Protein AF-A0A536H364-F1 (afdb_monomer_lite)

Foldseek 3Di:
DDDPDDPPCPVVLVVLLVCLVCVLVVHHDDDDDDDDPPSCPVVSVVVSVVSNVVVDDFFFFDDDPVCPVPPCNSVVRRCVSVVDDDPPPPDPDDDDPVVVVVCVVPVD

Sequence (108 aa):
MPQSQIWEREGALQAIDGLVSEALSGRGRSLFIVGEAGLGKTTMVERARAGSGGRFKVSIGRGDAAESSLPFGIIDQALRGLGFRSPGQTRAGRRPAMQARAARLYAA

Secondary structure (DSSP, 8-state):
------TT-HHHHHHHHHHHHHHHTT----------TTS-HHHHHHHHHHHTTTSS--------GGGTTSTTHHHHHHHHHTTPPPTTTTS-----HHHHHHHHHS--

Radius of gyration: 17.06 Å; chains: 1; bounding box: 40×48×30 Å

Structure (mmCIF, N/CA/C/O backbone):
data_AF-A0A536H364-F1
#
_entry.id   AF-A0A536H364-F1
#
loop_
_atom_site.group_PDB
_atom_site.id
_atom_site.type_symbol
_atom_site.label_atom_id
_atom_site.label_alt_id
_atom_site.label_comp_id
_atom_site.label_asym_id
_atom_site.label_entity_id
_atom_site.label_seq_id
_atom_site.pdbx_PDB_ins_code
_atom_site.Cartn_x
_atom_site.Cartn_y
_atom_site.Cartn_z
_atom_site.occupancy
_atom_site.B_iso_or_equiv
_atom_site.auth_seq_id
_atom_site.auth_comp_id
_atom_site.auth_asym_id
_atom_site.auth_atom_id
_atom_site.pdbx_PDB_model_num
ATOM 1 N N . MET A 1 1 ? 2.759 24.806 1.889 1.00 38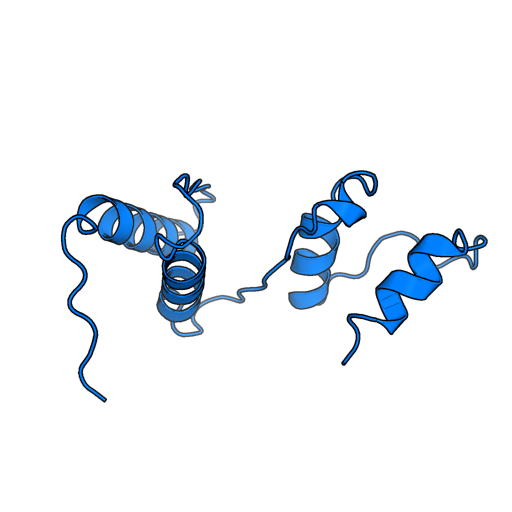.25 1 MET A N 1
ATOM 2 C CA . MET A 1 1 ? 2.870 24.130 0.578 1.00 38.25 1 MET A CA 1
ATOM 3 C C . MET A 1 1 ? 1.455 23.948 0.055 1.00 38.25 1 MET A C 1
ATOM 5 O O . MET A 1 1 ? 0.688 23.298 0.759 1.00 38.25 1 MET A O 1
ATOM 9 N N . PRO A 1 2 ? 1.055 24.590 -1.057 1.00 42.91 2 PRO A N 1
ATOM 10 C CA . PRO A 1 2 ? -0.314 24.473 -1.544 1.00 42.91 2 PRO A CA 1
ATOM 11 C C . PRO A 1 2 ? -0.559 23.022 -1.972 1.00 42.91 2 PRO A C 1
ATOM 13 O O . PRO A 1 2 ? 0.257 22.427 -2.675 1.00 42.91 2 PRO A O 1
ATOM 16 N N . GLN A 1 3 ? -1.642 22.438 -1.467 1.00 48.09 3 GLN A N 1
ATOM 17 C CA . GLN A 1 3 ? -2.073 21.087 -1.805 1.00 48.09 3 GLN A CA 1
ATOM 18 C C . GLN A 1 3 ? -2.479 21.100 -3.279 1.00 48.09 3 GLN A C 1
ATOM 20 O O . GLN A 1 3 ? -3.384 21.838 -3.663 1.00 48.09 3 GLN A O 1
ATOM 25 N N . SER A 1 4 ? -1.766 20.348 -4.115 1.00 55.41 4 SER A N 1
ATOM 26 C CA . SER A 1 4 ? -2.091 20.209 -5.530 1.00 55.41 4 SER A CA 1
ATOM 27 C C . SER A 1 4 ? -3.506 19.652 -5.653 1.00 55.41 4 SER A C 1
ATOM 29 O O . SER A 1 4 ? -3.779 18.521 -5.258 1.00 55.41 4 SER A O 1
ATOM 31 N N . GLN A 1 5 ? -4.419 20.482 -6.150 1.00 48.88 5 GLN A N 1
ATOM 32 C CA . GLN A 1 5 ? -5.814 20.124 -6.356 1.00 48.88 5 GLN A CA 1
ATOM 33 C C . GLN A 1 5 ? -5.894 19.155 -7.536 1.00 48.88 5 GLN A C 1
ATOM 35 O O . GLN A 1 5 ? -5.553 19.493 -8.669 1.00 48.88 5 GLN A O 1
ATOM 40 N N . ILE A 1 6 ? -6.264 17.914 -7.236 1.00 56.44 6 ILE A N 1
ATOM 41 C CA . ILE A 1 6 ? -6.271 16.805 -8.181 1.00 56.44 6 ILE A CA 1
ATOM 42 C C . ILE A 1 6 ? -7.664 16.719 -8.808 1.00 56.44 6 ILE A C 1
ATOM 44 O O . ILE A 1 6 ? -8.601 16.280 -8.151 1.00 56.44 6 ILE A O 1
ATOM 48 N N . TRP A 1 7 ? -7.795 17.112 -10.071 1.00 47.19 7 TRP A N 1
ATOM 49 C CA . TRP A 1 7 ? -9.035 16.962 -10.835 1.00 47.19 7 TRP A CA 1
ATOM 50 C C . TRP A 1 7 ? -9.091 15.577 -11.512 1.00 47.19 7 TRP A C 1
ATOM 52 O O . TRP A 1 7 ? -8.048 14.996 -11.810 1.00 47.19 7 TRP A O 1
ATOM 62 N N . GLU A 1 8 ? -10.301 15.033 -11.690 1.00 53.94 8 GLU A N 1
ATOM 63 C CA . GLU A 1 8 ? -10.603 13.698 -12.261 1.00 53.94 8 GLU A CA 1
ATOM 64 C C . GLU A 1 8 ? -10.183 12.470 -11.420 1.00 53.94 8 GLU A C 1
ATOM 66 O O . GLU A 1 8 ? -10.004 11.373 -11.951 1.00 53.94 8 GLU A O 1
ATOM 71 N N . ARG A 1 9 ? -10.053 12.602 -10.089 1.00 65.00 9 ARG A N 1
ATOM 72 C CA . ARG A 1 9 ? -9.760 11.452 -9.205 1.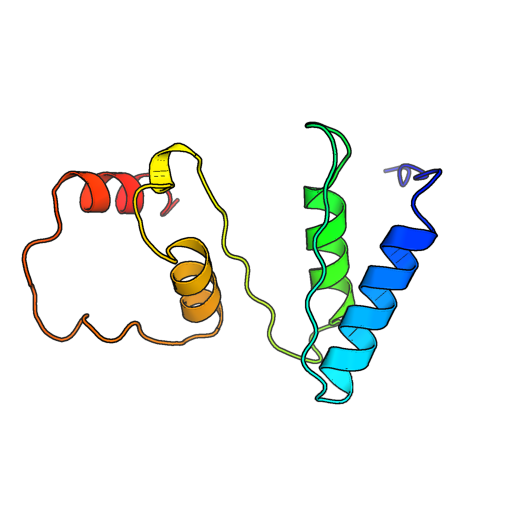00 65.00 9 ARG A CA 1
ATOM 73 C C . ARG A 1 9 ? -10.861 11.036 -8.247 1.00 65.00 9 ARG A C 1
ATOM 75 O O . ARG A 1 9 ? -10.681 9.993 -7.628 1.00 65.00 9 ARG A O 1
ATOM 82 N N . GLU A 1 10 ? -11.989 11.736 -8.157 1.00 75.25 10 GLU A N 1
ATOM 83 C CA . GLU A 1 10 ? -13.090 11.368 -7.249 1.00 75.25 10 GLU A CA 1
ATOM 84 C C . GLU A 1 10 ? -13.428 9.872 -7.273 1.00 75.25 10 GLU A C 1
ATOM 86 O O . GLU A 1 10 ? -13.493 9.255 -6.215 1.00 75.25 10 GLU A O 1
ATOM 91 N N . GLY A 1 11 ? -13.537 9.252 -8.455 1.00 82.38 11 GLY A N 1
ATOM 92 C CA . GLY A 1 11 ? -13.813 7.815 -8.563 1.00 82.38 11 GLY A CA 1
ATOM 93 C C . GLY A 1 11 ? -12.695 6.926 -8.000 1.00 82.38 11 GLY A C 1
ATOM 94 O O . GLY A 1 11 ? -12.959 5.974 -7.268 1.00 82.38 11 GLY A O 1
ATOM 95 N N . ALA A 1 12 ? -11.432 7.255 -8.282 1.00 87.00 12 ALA A N 1
ATOM 96 C CA . ALA A 1 12 ? -10.285 6.520 -7.746 1.00 87.00 12 ALA A CA 1
ATOM 97 C C . ALA A 1 12 ? -10.145 6.707 -6.226 1.00 87.00 12 ALA A C 1
ATOM 99 O O . ALA A 1 12 ? -9.831 5.758 -5.509 1.00 87.00 12 ALA A O 1
ATOM 100 N N . LEU A 1 13 ? -10.405 7.919 -5.730 1.00 88.69 13 LEU A N 1
ATOM 101 C CA . LEU A 1 13 ? -10.389 8.234 -4.305 1.00 88.69 13 LEU A CA 1
ATOM 102 C C . LEU A 1 13 ? -11.506 7.491 -3.568 1.00 88.69 13 LEU A C 1
ATOM 104 O O . LEU A 1 13 ? -11.225 6.837 -2.569 1.00 88.69 13 LEU A O 1
ATOM 108 N N . GLN A 1 14 ? -12.728 7.494 -4.105 1.00 90.69 14 GLN A N 1
ATOM 109 C CA . GLN A 1 14 ? -13.848 6.721 -3.563 1.00 90.69 14 GLN A CA 1
ATOM 110 C C . GLN A 1 14 ? -13.555 5.217 -3.558 1.00 90.69 14 GLN A C 1
ATOM 112 O O . GLN A 1 14 ? -13.856 4.542 -2.575 1.00 90.69 14 GLN A O 1
ATOM 117 N N . ALA A 1 15 ? -12.925 4.687 -4.612 1.00 92.38 15 ALA A N 1
ATOM 118 C CA . ALA A 1 15 ? -12.527 3.282 -4.659 1.00 92.38 15 ALA A CA 1
ATOM 119 C C . ALA A 1 15 ? -11.488 2.934 -3.577 1.00 92.38 15 ALA A C 1
ATOM 121 O O . ALA A 1 15 ? -11.580 1.874 -2.956 1.00 92.38 15 ALA A O 1
ATOM 122 N N . ILE A 1 16 ? -10.523 3.823 -3.316 1.00 92.81 16 ILE A N 1
ATOM 123 C CA . ILE A 1 16 ? -9.541 3.662 -2.231 1.00 92.81 16 ILE A CA 1
ATOM 124 C C . ILE A 1 16 ? -10.222 3.724 -0.864 1.00 92.81 16 ILE A C 1
ATOM 126 O O . ILE A 1 16 ? -9.975 2.866 -0.017 1.00 92.81 16 ILE A O 1
ATOM 130 N N . ASP A 1 17 ? -11.085 4.713 -0.649 1.00 92.62 17 ASP A N 1
ATOM 131 C CA . ASP A 1 17 ? -11.765 4.906 0.631 1.00 92.62 17 ASP A CA 1
ATOM 132 C C . ASP A 1 17 ? -12.698 3.712 0.927 1.00 92.62 17 ASP A C 1
ATOM 134 O O . ASP A 1 17 ? -12.707 3.181 2.042 1.00 92.62 17 ASP A O 1
ATOM 138 N N . GLY A 1 18 ? -13.386 3.196 -0.099 1.00 93.75 18 GLY A N 1
ATOM 139 C CA . GLY A 1 18 ? -14.162 1.957 -0.032 1.00 93.75 18 GLY A CA 1
ATOM 140 C C . GLY A 1 18 ? -13.303 0.727 0.274 1.00 93.75 18 GLY A C 1
ATOM 141 O O . GLY A 1 18 ? -13.652 -0.053 1.158 1.00 93.75 18 GLY A O 1
ATOM 142 N N . LEU A 1 19 ? -12.149 0.574 -0.388 1.00 94.81 19 LEU A N 1
ATOM 143 C CA . LEU A 1 19 ? -11.200 -0.516 -0.127 1.00 94.81 19 LEU A CA 1
ATOM 144 C C . LEU A 1 19 ? -10.744 -0.531 1.341 1.00 94.81 19 LEU A C 1
ATOM 146 O O . LEU A 1 19 ? -10.732 -1.586 1.976 1.00 94.81 19 LEU A O 1
ATOM 150 N N . VAL A 1 20 ? -10.376 0.634 1.883 1.00 93.19 20 VAL A N 1
ATOM 151 C CA . VAL A 1 20 ? -9.920 0.770 3.274 1.00 93.19 20 VAL A CA 1
ATOM 152 C C . VAL A 1 20 ? -11.059 0.481 4.255 1.00 93.19 20 VAL A C 1
ATOM 154 O O . VAL A 1 20 ? -10.840 -0.210 5.251 1.00 93.19 20 VAL A O 1
ATOM 157 N N . SER A 1 21 ? -12.272 0.964 3.974 1.00 94.06 21 SER A N 1
ATOM 158 C CA . SER A 1 21 ? -13.462 0.685 4.789 1.00 94.06 21 SER A CA 1
ATOM 159 C C . SER A 1 21 ? -13.788 -0.813 4.844 1.00 94.06 21 SER A C 1
ATOM 161 O O . SER A 1 21 ? -13.978 -1.379 5.922 1.00 94.06 21 SER A O 1
ATOM 163 N N . GLU A 1 22 ? -13.766 -1.494 3.695 1.00 95.00 22 GLU A N 1
ATOM 164 C CA . GLU A 1 22 ? -13.995 -2.939 3.622 1.00 95.00 22 GLU A CA 1
ATOM 165 C C . GLU A 1 22 ? -12.918 -3.717 4.391 1.00 95.00 22 GLU A C 1
ATOM 167 O O . GLU A 1 22 ? -13.253 -4.607 5.178 1.00 95.00 22 GLU A O 1
ATOM 172 N N . ALA A 1 23 ? -11.644 -3.331 4.254 1.00 93.06 23 ALA A N 1
ATOM 173 C CA . ALA A 1 23 ? -10.547 -3.946 4.999 1.00 93.06 23 ALA A CA 1
ATOM 174 C C . ALA A 1 23 ? -10.729 -3.807 6.522 1.00 93.06 23 ALA A C 1
ATOM 176 O O . ALA A 1 23 ? -10.525 -4.774 7.256 1.00 93.06 23 ALA A O 1
ATOM 177 N N . LEU A 1 24 ? -11.182 -2.641 6.998 1.00 91.75 24 LEU A N 1
ATOM 178 C CA . LEU A 1 24 ? -11.508 -2.409 8.413 1.00 91.75 24 LEU A CA 1
ATOM 179 C C . LEU A 1 24 ? -12.667 -3.274 8.907 1.00 91.75 24 LEU A C 1
ATOM 181 O O . LEU A 1 24 ? -12.676 -3.684 10.063 1.00 91.75 24 LEU A O 1
ATOM 185 N N . SER A 1 25 ? -13.625 -3.577 8.032 1.00 93.94 25 SER A N 1
ATOM 186 C CA . SER A 1 25 ? -14.732 -4.489 8.334 1.00 93.94 25 SER A CA 1
ATOM 187 C C . SER A 1 25 ? -14.348 -5.978 8.273 1.00 93.94 25 SER A C 1
ATOM 189 O O . SER A 1 25 ? -15.212 -6.840 8.430 1.00 93.94 25 SER A O 1
ATOM 191 N N . GLY A 1 26 ? -13.072 -6.296 8.020 1.00 93.31 26 GLY A N 1
ATOM 192 C CA . GLY A 1 26 ? -12.569 -7.666 7.891 1.00 93.31 26 GLY A CA 1
ATOM 193 C C . GLY A 1 26 ? -12.819 -8.308 6.523 1.00 93.31 26 GLY A C 1
ATOM 194 O O . GLY A 1 26 ? -12.588 -9.505 6.359 1.00 93.31 26 GLY A O 1
ATOM 195 N N . ARG A 1 27 ? -13.276 -7.540 5.524 1.00 93.75 27 ARG A N 1
ATOM 196 C CA . ARG A 1 27 ? -13.509 -8.028 4.159 1.00 93.75 27 ARG A CA 1
ATOM 197 C C . ARG A 1 27 ? -12.314 -7.705 3.268 1.00 93.75 27 ARG A C 1
ATOM 199 O O . ARG A 1 27 ? -12.062 -6.554 2.923 1.00 93.75 27 ARG A O 1
ATOM 206 N N . GLY A 1 28 ? -11.582 -8.746 2.876 1.00 89.62 28 GLY A N 1
ATOM 207 C CA . GLY A 1 28 ? -10.457 -8.631 1.949 1.00 89.62 28 GLY A CA 1
ATOM 208 C C . GLY A 1 28 ? -10.911 -8.204 0.552 1.00 89.62 28 GLY A C 1
ATOM 209 O O . GLY A 1 28 ? -11.857 -8.763 -0.004 1.00 89.62 28 GLY A O 1
ATOM 210 N N . ARG A 1 29 ? -10.229 -7.213 -0.023 1.00 93.00 29 ARG A N 1
ATOM 211 C CA . ARG A 1 29 ? -10.494 -6.667 -1.360 1.00 93.00 29 ARG A CA 1
ATOM 212 C C . ARG A 1 29 ? -9.178 -6.313 -2.050 1.00 93.00 29 ARG A C 1
ATOM 214 O O . ARG A 1 29 ? -8.138 -6.200 -1.403 1.00 93.00 29 ARG A O 1
ATOM 221 N N . SER A 1 30 ? -9.224 -6.121 -3.364 1.00 92.81 30 SER A N 1
ATOM 222 C CA . SER A 1 30 ? -8.067 -5.713 -4.166 1.00 92.81 30 SER A CA 1
ATOM 223 C C . SER A 1 30 ? -8.459 -4.585 -5.110 1.00 92.81 30 SER A C 1
ATOM 225 O O . SER A 1 30 ? -9.549 -4.601 -5.676 1.00 92.81 30 SER A O 1
ATOM 227 N N . LEU A 1 31 ? -7.562 -3.615 -5.277 1.00 92.31 31 LEU A N 1
ATOM 228 C CA . LEU A 1 31 ? -7.729 -2.474 -6.171 1.00 92.31 31 LEU A CA 1
ATOM 229 C C . LEU A 1 31 ? -6.481 -2.347 -7.043 1.00 92.31 31 LEU A C 1
ATOM 231 O O . LEU A 1 31 ? -5.366 -2.296 -6.524 1.00 92.31 31 LEU A O 1
ATOM 235 N N . PHE A 1 32 ? -6.677 -2.266 -8.357 1.00 91.31 32 PHE A N 1
ATOM 236 C CA . PHE A 1 32 ? -5.610 -2.027 -9.324 1.00 91.31 32 PHE A CA 1
ATOM 237 C C . PHE A 1 32 ? -5.687 -0.587 -9.824 1.00 91.31 32 PHE A C 1
ATOM 239 O O . PHE A 1 32 ? -6.729 -0.148 -10.302 1.00 91.31 32 PHE A O 1
ATOM 246 N N . ILE A 1 33 ? -4.576 0.142 -9.721 1.00 88.44 33 ILE A N 1
ATOM 247 C CA . ILE A 1 33 ? -4.466 1.521 -10.204 1.00 88.44 33 ILE A CA 1
ATOM 248 C C . ILE A 1 33 ? -3.626 1.506 -11.477 1.00 88.44 33 ILE A C 1
ATOM 250 O O . ILE A 1 33 ? -2.407 1.338 -11.427 1.00 88.44 33 ILE A O 1
ATOM 254 N N . VAL A 1 34 ? -4.290 1.683 -12.616 1.00 89.25 34 VAL A N 1
ATOM 255 C CA . VAL A 1 34 ? -3.673 1.672 -13.947 1.00 89.25 34 VAL A CA 1
ATOM 256 C C . VAL A 1 34 ? -3.677 3.087 -14.511 1.00 89.25 34 VAL A C 1
ATOM 258 O O . VAL A 1 34 ? -4.635 3.833 -14.342 1.00 89.25 34 VAL A O 1
ATOM 261 N N . GLY A 1 35 ? -2.584 3.470 -15.158 1.00 86.94 35 GLY A N 1
ATOM 262 C CA . GLY A 1 35 ? -2.449 4.770 -15.803 1.00 86.94 35 GLY A CA 1
ATOM 263 C C . GLY A 1 35 ? -1.022 5.006 -16.272 1.00 86.94 35 GLY A C 1
ATOM 264 O O . GLY A 1 35 ? -0.094 4.321 -15.828 1.00 86.94 35 GLY A O 1
ATOM 265 N N . GLU A 1 36 ? -0.841 6.000 -17.131 1.00 87.56 36 GLU A N 1
ATOM 266 C CA . GLU A 1 36 ? 0.461 6.398 -17.665 1.00 87.56 36 GLU A CA 1
ATOM 267 C C . GLU A 1 36 ? 1.470 6.780 -16.572 1.00 87.56 36 GLU A C 1
ATOM 269 O O . GLU A 1 36 ? 1.129 7.117 -15.422 1.00 87.56 36 GLU A O 1
ATOM 274 N N . ALA A 1 37 ? 2.756 6.675 -16.906 1.00 84.75 37 ALA A N 1
ATOM 275 C CA . ALA A 1 37 ? 3.827 7.153 -16.038 1.00 84.75 37 ALA A CA 1
ATOM 276 C C . ALA A 1 37 ? 3.625 8.647 -15.716 1.00 84.75 37 ALA A C 1
ATOM 278 O O . ALA A 1 37 ? 3.164 9.421 -16.544 1.00 84.75 37 ALA A O 1
ATOM 279 N N . GLY A 1 38 ? 3.911 9.055 -14.477 1.00 84.69 38 GLY A N 1
ATOM 280 C CA . GLY A 1 38 ? 3.740 10.451 -14.054 1.00 84.69 38 GLY A CA 1
ATOM 281 C C . GLY A 1 38 ? 2.320 10.863 -13.636 1.00 84.69 38 GLY A C 1
ATOM 282 O O . GLY A 1 38 ? 2.185 11.854 -12.928 1.00 84.69 38 GLY A O 1
ATOM 283 N N . LEU A 1 39 ? 1.272 10.070 -13.903 1.00 84.56 39 LEU A N 1
ATOM 284 C CA . LEU A 1 39 ? -0.105 10.377 -13.458 1.00 84.56 39 LEU A CA 1
ATOM 285 C C . LEU A 1 39 ? -0.347 10.181 -11.945 1.00 84.56 39 LEU A C 1
ATOM 287 O O . LEU A 1 39 ? -1.478 10.032 -11.495 1.00 84.56 39 LEU A O 1
ATOM 291 N N . GLY A 1 40 ? 0.694 10.153 -11.110 1.00 86.06 40 GLY A N 1
ATOM 292 C CA . GLY A 1 40 ? 0.560 10.100 -9.648 1.00 86.06 40 GLY A CA 1
ATOM 293 C C . GLY A 1 40 ? -0.067 8.816 -9.087 1.00 86.06 40 GLY A C 1
ATOM 294 O O . GLY A 1 40 ? -0.769 8.878 -8.079 1.00 86.06 40 GLY A O 1
ATOM 295 N N . LYS A 1 41 ? 0.175 7.653 -9.709 1.00 90.19 41 LYS A N 1
ATOM 296 C CA . LYS A 1 41 ? -0.238 6.337 -9.177 1.00 90.19 41 LYS A CA 1
ATOM 297 C C . LYS A 1 41 ? 0.346 6.077 -7.784 1.00 90.19 41 LYS A C 1
ATOM 299 O O . LYS A 1 41 ? -0.378 5.691 -6.873 1.00 90.19 41 LYS A O 1
ATOM 304 N N . THR A 1 42 ? 1.631 6.385 -7.594 1.00 88.06 42 THR A N 1
ATOM 305 C CA . THR A 1 42 ? 2.310 6.277 -6.292 1.00 88.06 42 THR A CA 1
ATOM 306 C C . THR A 1 42 ? 1.633 7.146 -5.233 1.00 88.06 42 THR A C 1
ATOM 308 O O . THR A 1 42 ? 1.404 6.688 -4.120 1.00 88.06 42 THR A O 1
ATOM 311 N N . THR A 1 43 ? 1.217 8.364 -5.595 1.00 89.56 43 THR A N 1
ATOM 312 C CA . THR A 1 43 ? 0.468 9.260 -4.702 1.00 89.56 43 THR A CA 1
ATOM 313 C C . THR A 1 43 ? -0.846 8.632 -4.229 1.00 89.56 43 THR A C 1
ATOM 315 O O . THR A 1 43 ? -1.219 8.798 -3.072 1.00 89.56 43 THR A O 1
ATOM 318 N N . MET A 1 44 ? -1.540 7.879 -5.089 1.00 88.81 44 MET A N 1
ATOM 319 C CA . MET A 1 44 ? -2.773 7.181 -4.703 1.00 88.81 44 MET A CA 1
ATOM 320 C C . MET A 1 44 ? -2.509 6.034 -3.726 1.00 88.81 44 MET A C 1
ATOM 322 O O . MET A 1 44 ? -3.233 5.892 -2.743 1.00 88.81 44 MET A O 1
ATOM 326 N N . VAL A 1 45 ? -1.456 5.245 -3.959 1.00 89.44 45 VAL A N 1
ATOM 327 C CA . VAL A 1 45 ? -1.065 4.149 -3.057 1.00 89.44 45 VAL A CA 1
ATOM 328 C C . VAL A 1 45 ? -0.688 4.686 -1.672 1.00 89.44 45 VAL A C 1
ATOM 330 O O . VAL A 1 45 ? -1.147 4.153 -0.661 1.00 89.44 45 VAL A O 1
ATOM 333 N N . GLU A 1 46 ? 0.075 5.780 -1.601 1.00 89.25 46 GLU A N 1
ATOM 334 C CA . GLU A 1 46 ? 0.411 6.412 -0.316 1.00 89.25 46 GLU A CA 1
ATOM 335 C C . GLU A 1 46 ? -0.829 6.979 0.393 1.00 89.25 46 GLU A C 1
ATOM 337 O O . GLU A 1 46 ? -0.930 6.887 1.618 1.00 89.25 46 GLU A O 1
ATOM 342 N N . ARG A 1 47 ? -1.823 7.490 -0.349 1.00 88.44 47 ARG A N 1
ATOM 343 C CA . ARG A 1 47 ? -3.104 7.916 0.240 1.00 88.44 47 ARG A CA 1
ATOM 344 C C . ARG A 1 47 ? -3.859 6.740 0.859 1.00 88.44 47 ARG A C 1
ATOM 346 O O . ARG A 1 47 ? -4.343 6.867 1.980 1.00 88.44 47 ARG A O 1
ATOM 353 N N . ALA A 1 48 ? -3.919 5.596 0.174 1.00 89.56 48 ALA A N 1
ATOM 354 C CA . ALA A 1 48 ? -4.534 4.381 0.714 1.00 89.56 48 ALA A CA 1
ATOM 355 C C . ALA A 1 48 ? -3.854 3.939 2.021 1.00 89.56 48 ALA A C 1
ATOM 357 O O . ALA A 1 48 ? -4.526 3.616 3.003 1.00 89.56 48 ALA A O 1
ATOM 358 N N . ARG A 1 49 ? -2.516 4.004 2.069 1.00 90.00 49 ARG A N 1
ATOM 359 C CA . ARG A 1 49 ? -1.739 3.731 3.285 1.00 90.00 49 ARG A CA 1
ATOM 360 C C . ARG A 1 49 ? -2.077 4.705 4.414 1.00 90.00 49 ARG A C 1
ATOM 362 O O . ARG A 1 49 ? -2.323 4.260 5.537 1.00 90.00 49 ARG A O 1
ATOM 369 N N . ALA A 1 50 ? -2.121 6.005 4.126 1.00 89.44 50 ALA A N 1
ATOM 370 C CA . ALA A 1 50 ? -2.473 7.031 5.106 1.00 89.44 50 ALA A CA 1
ATOM 371 C C . ALA A 1 50 ? -3.911 6.864 5.638 1.00 89.44 50 ALA A C 1
ATOM 373 O O . ALA A 1 50 ? -4.141 7.023 6.837 1.00 89.44 50 ALA A O 1
ATOM 374 N N . GLY A 1 51 ? -4.857 6.458 4.783 1.00 86.44 51 GLY A N 1
ATOM 375 C CA . GLY A 1 51 ? -6.267 6.239 5.136 1.00 86.44 51 GLY A CA 1
ATOM 376 C C . GLY A 1 51 ? -6.509 5.142 6.182 1.00 86.44 51 GLY A C 1
ATOM 377 O O . GLY A 1 51 ? -7.540 5.142 6.864 1.00 86.44 51 GLY A O 1
ATOM 378 N N . SER A 1 52 ? -5.544 4.237 6.385 1.00 85.44 52 SER A N 1
ATOM 379 C CA . SER A 1 52 ? -5.617 3.250 7.471 1.00 85.44 52 SER A CA 1
ATOM 380 C C . SER A 1 52 ? -5.676 3.911 8.854 1.00 85.44 52 SER A C 1
ATOM 382 O O . SER A 1 52 ? -6.307 3.370 9.766 1.00 85.44 52 SER A O 1
ATOM 384 N N . GLY A 1 53 ? -5.068 5.095 9.020 1.00 85.19 53 GLY A N 1
ATOM 385 C CA . GLY A 1 53 ? -5.051 5.837 10.283 1.00 85.19 53 GLY A CA 1
ATOM 386 C C . GLY A 1 53 ? -4.464 5.040 11.454 1.00 85.19 53 GLY A C 1
ATOM 387 O O . GLY A 1 53 ? -4.865 5.251 12.592 1.00 85.19 53 GLY A O 1
ATOM 388 N N . GLY A 1 54 ? -3.594 4.059 11.179 1.00 85.12 54 GLY A N 1
ATOM 389 C CA . GLY A 1 54 ? -3.017 3.171 12.197 1.00 85.12 54 GLY A CA 1
ATOM 390 C C . GLY A 1 54 ? -3.970 2.104 12.752 1.00 85.12 54 GLY A C 1
ATOM 391 O O . GLY A 1 54 ? -3.569 1.325 13.611 1.00 85.12 54 GLY A O 1
ATOM 392 N N . ARG A 1 55 ? -5.209 2.019 12.250 1.00 89.38 55 ARG A N 1
ATOM 393 C CA . ARG A 1 55 ? -6.218 1.038 12.699 1.00 89.38 55 ARG A CA 1
ATOM 394 C C . ARG A 1 55 ? -5.875 -0.404 12.318 1.00 89.38 55 ARG A C 1
ATOM 396 O O . ARG A 1 55 ? -6.372 -1.339 12.933 1.00 89.38 55 ARG A O 1
ATOM 403 N N . PHE A 1 56 ? -5.028 -0.586 11.310 1.00 90.00 56 PHE A N 1
ATOM 404 C CA . PHE A 1 56 ? -4.458 -1.872 10.923 1.00 90.00 56 PHE A CA 1
ATOM 405 C C . PHE A 1 56 ? -3.051 -1.671 10.361 1.00 90.00 56 PHE A C 1
ATOM 407 O O . PHE A 1 56 ? -2.666 -0.567 9.969 1.00 90.00 56 PHE A O 1
ATOM 414 N N . LYS A 1 57 ? -2.266 -2.751 10.335 1.00 91.25 57 LYS A N 1
ATOM 415 C CA . LYS A 1 57 ? -0.905 -2.722 9.794 1.00 91.25 57 LYS A CA 1
ATOM 416 C C . LYS A 1 57 ? -0.950 -2.648 8.271 1.00 91.25 57 LYS A C 1
ATOM 418 O O . LYS A 1 57 ? -1.629 -3.444 7.630 1.00 91.25 57 LYS A O 1
ATOM 423 N N . VAL A 1 58 ? -0.168 -1.734 7.709 1.00 92.88 58 VAL A N 1
ATOM 424 C CA . VAL A 1 58 ? 0.020 -1.586 6.263 1.00 92.88 58 VAL A CA 1
ATOM 425 C C . VAL A 1 58 ? 1.499 -1.736 5.948 1.00 92.88 58 VAL A C 1
ATOM 427 O O . VAL A 1 58 ? 2.340 -1.121 6.604 1.00 92.88 58 VAL A O 1
ATOM 430 N N . SER A 1 59 ? 1.812 -2.518 4.923 1.00 93.25 59 SER A N 1
ATOM 431 C CA . SER A 1 59 ? 3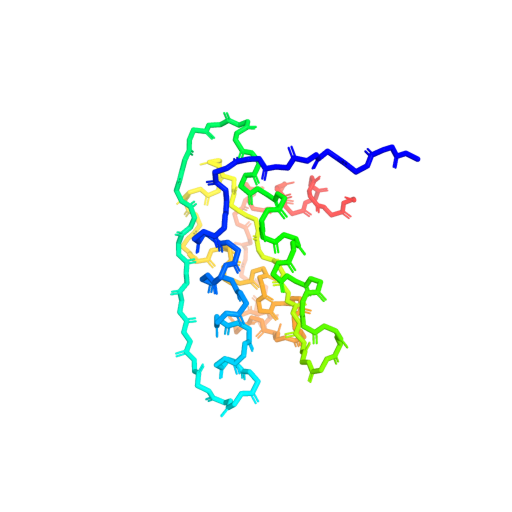.155 -2.647 4.366 1.00 93.25 59 SER A CA 1
ATOM 432 C C . SER A 1 59 ? 3.140 -2.403 2.862 1.00 93.25 59 SER A C 1
ATOM 434 O O . SER A 1 59 ? 2.091 -2.441 2.220 1.00 93.25 59 SER A O 1
ATOM 436 N N . ILE A 1 60 ? 4.317 -2.119 2.307 1.00 90.69 60 ILE A N 1
ATOM 437 C CA . ILE A 1 60 ? 4.496 -1.824 0.887 1.00 90.69 60 ILE A CA 1
ATOM 438 C C . ILE A 1 60 ? 5.512 -2.810 0.312 1.00 90.69 60 ILE A C 1
ATOM 440 O O . ILE A 1 60 ? 6.582 -3.009 0.885 1.00 90.69 60 ILE A O 1
ATOM 444 N N . GLY A 1 61 ? 5.175 -3.381 -0.842 1.00 89.69 61 GLY A N 1
ATOM 445 C CA . GLY A 1 61 ? 6.130 -3.983 -1.766 1.00 89.69 61 GLY A CA 1
ATOM 446 C C . GLY A 1 61 ? 6.297 -3.081 -2.988 1.00 89.69 61 GLY A C 1
ATOM 447 O O . GLY A 1 61 ? 5.336 -2.440 -3.420 1.00 89.69 61 GLY A O 1
ATOM 448 N N . ARG A 1 62 ? 7.504 -3.013 -3.547 1.00 86.81 62 ARG A N 1
ATOM 449 C CA . ARG A 1 62 ? 7.796 -2.296 -4.793 1.00 86.81 62 ARG A CA 1
ATOM 450 C C . ARG A 1 62 ? 8.249 -3.303 -5.836 1.00 86.81 62 ARG A C 1
ATOM 452 O O . ARG A 1 62 ? 9.097 -4.136 -5.558 1.00 86.81 62 ARG A O 1
ATOM 459 N N . GLY A 1 63 ? 7.660 -3.222 -7.022 1.00 83.38 63 GLY A N 1
ATOM 460 C CA . GLY A 1 63 ? 8.143 -3.960 -8.181 1.00 83.38 63 GLY A CA 1
ATOM 461 C C . GLY A 1 63 ? 9.152 -3.126 -8.949 1.00 83.38 63 GLY A C 1
ATOM 462 O O . GLY A 1 63 ? 8.868 -1.969 -9.259 1.00 83.38 63 GLY A O 1
ATOM 463 N N . ASP A 1 64 ? 10.286 -3.726 -9.281 1.00 78.31 64 ASP A N 1
ATOM 464 C CA . ASP A 1 64 ? 11.217 -3.212 -10.280 1.00 78.31 64 ASP A CA 1
ATOM 465 C C . ASP A 1 64 ? 11.155 -4.115 -11.524 1.00 78.31 64 ASP A C 1
ATOM 467 O O . ASP A 1 64 ? 11.030 -5.338 -11.413 1.00 78.31 64 ASP A O 1
ATOM 471 N N . ALA A 1 65 ? 11.236 -3.535 -12.724 1.00 72.56 65 ALA A N 1
ATOM 472 C CA . ALA A 1 65 ? 11.261 -4.302 -13.970 1.00 72.56 65 ALA A CA 1
ATOM 473 C C . ALA A 1 65 ? 12.446 -5.288 -14.011 1.00 72.56 65 ALA A C 1
ATOM 475 O O . ALA A 1 65 ? 12.309 -6.399 -14.537 1.00 72.56 65 ALA A O 1
ATOM 476 N N . ALA A 1 66 ? 13.575 -4.924 -13.390 1.00 69.00 66 ALA A N 1
ATOM 477 C CA . ALA A 1 66 ? 14.741 -5.795 -13.237 1.00 69.00 66 ALA A CA 1
ATOM 478 C C . ALA A 1 66 ? 14.470 -7.019 -12.337 1.00 69.00 66 ALA A C 1
ATOM 480 O O . ALA A 1 66 ? 15.148 -8.041 -12.451 1.00 69.00 66 ALA A O 1
ATOM 481 N N . GLU A 1 67 ? 13.457 -6.944 -11.473 1.00 67.19 67 GLU A N 1
ATOM 482 C CA . GLU A 1 67 ? 13.056 -7.999 -10.538 1.00 67.19 67 GLU A CA 1
ATOM 483 C C . GLU A 1 67 ? 11.900 -8.862 -11.063 1.00 67.19 67 GLU A C 1
ATOM 485 O O . GLU A 1 67 ? 11.433 -9.758 -10.364 1.00 67.19 67 GLU A O 1
ATOM 490 N N . SER A 1 68 ? 11.475 -8.669 -12.317 1.00 70.38 68 SER A N 1
ATOM 491 C CA . SER A 1 68 ? 10.426 -9.478 -12.966 1.00 70.38 68 SER A CA 1
ATOM 492 C C . SER A 1 68 ? 10.706 -10.989 -12.959 1.00 70.38 68 SER A C 1
ATOM 494 O O . SER A 1 68 ? 9.778 -11.794 -13.016 1.00 70.38 68 SER A O 1
ATOM 496 N N . SER A 1 69 ? 11.978 -11.380 -12.841 1.00 71.56 69 SER A N 1
ATOM 497 C CA . SER A 1 69 ? 12.425 -12.774 -12.741 1.00 71.56 69 SER A CA 1
ATOM 498 C C . SER A 1 69 ? 12.252 -13.408 -11.353 1.00 71.56 69 SER A C 1
ATOM 500 O O . SER A 1 69 ? 12.476 -14.610 -11.217 1.00 71.56 69 SER A O 1
ATOM 502 N N . LEU A 1 70 ? 11.868 -12.639 -10.325 1.00 71.62 70 LEU A N 1
ATOM 503 C CA . LEU A 1 70 ? 11.604 -13.121 -8.966 1.00 71.62 70 LEU A CA 1
ATOM 504 C C . LEU A 1 70 ? 10.098 -13.357 -8.773 1.00 71.62 70 LEU A C 1
ATOM 506 O O . LEU A 1 70 ? 9.346 -12.394 -8.580 1.00 71.62 70 LEU A O 1
ATOM 510 N N . PRO A 1 71 ? 9.628 -14.619 -8.762 1.00 78.31 71 PRO A N 1
ATOM 511 C CA . PRO A 1 71 ? 8.222 -14.908 -8.523 1.00 78.31 71 PRO A CA 1
ATOM 512 C C . PRO A 1 71 ? 7.787 -14.340 -7.173 1.00 78.31 71 PRO A C 1
ATOM 514 O O . PRO A 1 71 ? 8.413 -14.606 -6.148 1.00 78.31 71 PRO A O 1
ATOM 517 N N . PHE A 1 72 ? 6.707 -13.560 -7.179 1.00 81.75 72 PHE A N 1
ATOM 518 C CA . PHE A 1 72 ? 6.088 -13.003 -5.972 1.00 81.75 72 PHE A CA 1
ATOM 519 C C . PHE A 1 72 ? 7.004 -12.121 -5.099 1.00 81.75 72 PHE A C 1
ATOM 521 O O . PHE A 1 72 ? 6.665 -11.875 -3.941 1.00 81.75 72 PHE A O 1
ATOM 528 N N . GLY A 1 73 ? 8.118 -11.590 -5.625 1.00 84.56 73 GLY A N 1
ATOM 529 C CA . GLY A 1 73 ? 9.063 -10.772 -4.845 1.00 84.56 73 GLY A CA 1
ATOM 530 C C . GLY A 1 73 ? 8.407 -9.572 -4.148 1.00 84.56 73 GLY A C 1
ATOM 531 O O . GLY A 1 73 ? 8.655 -9.313 -2.972 1.00 84.56 73 GLY A O 1
ATOM 532 N N . ILE A 1 74 ? 7.465 -8.920 -4.835 1.00 87.56 74 ILE A N 1
ATOM 533 C CA . ILE A 1 74 ? 6.677 -7.798 -4.301 1.00 87.56 74 ILE A CA 1
ATOM 534 C C . ILE A 1 74 ? 5.847 -8.226 -3.079 1.00 87.56 74 ILE A C 1
ATOM 536 O O . ILE A 1 74 ? 5.752 -7.491 -2.095 1.00 87.56 74 ILE A O 1
ATOM 540 N N . ILE A 1 75 ? 5.256 -9.423 -3.124 1.00 88.50 75 ILE A N 1
ATOM 541 C CA . ILE A 1 75 ? 4.432 -9.956 -2.033 1.00 88.50 75 ILE A CA 1
ATOM 542 C C . ILE A 1 75 ? 5.325 -10.353 -0.853 1.00 88.50 75 ILE A C 1
ATOM 544 O O . ILE A 1 75 ? 4.998 -10.025 0.285 1.00 88.50 75 ILE A O 1
ATOM 548 N N . ASP A 1 76 ? 6.472 -10.992 -1.108 1.00 87.19 76 ASP A N 1
ATOM 549 C CA . ASP A 1 76 ? 7.453 -11.326 -0.063 1.00 87.19 76 ASP A CA 1
ATOM 550 C C . ASP A 1 76 ? 7.928 -10.068 0.680 1.00 87.19 76 ASP A C 1
ATOM 552 O O . ASP A 1 76 ? 7.925 -10.032 1.914 1.00 87.19 76 ASP A O 1
ATOM 556 N N . GLN A 1 77 ? 8.255 -9.000 -0.054 1.00 87.62 77 GLN A N 1
ATOM 557 C CA . GLN A 1 77 ? 8.640 -7.713 0.529 1.00 87.62 77 GLN A CA 1
ATOM 558 C C . GLN A 1 77 ? 7.523 -7.123 1.401 1.00 87.62 77 GLN A C 1
ATOM 560 O O . GLN A 1 77 ? 7.779 -6.716 2.539 1.00 87.62 77 GLN A O 1
ATOM 565 N N . ALA A 1 78 ? 6.281 -7.116 0.905 1.00 91.44 78 ALA A N 1
ATOM 566 C CA . ALA A 1 78 ? 5.138 -6.622 1.666 1.00 91.44 78 ALA A CA 1
ATOM 567 C C . ALA A 1 78 ? 4.921 -7.439 2.955 1.00 91.44 78 ALA A C 1
ATOM 569 O O . ALA A 1 78 ? 4.748 -6.867 4.033 1.00 91.44 78 ALA A O 1
ATOM 570 N N . LEU A 1 79 ? 4.989 -8.770 2.891 1.00 91.69 79 LEU A N 1
ATOM 571 C CA . LEU A 1 79 ? 4.813 -9.634 4.062 1.00 91.69 79 LEU A CA 1
ATOM 572 C C . LEU A 1 79 ? 5.915 -9.421 5.111 1.00 91.69 79 LEU A C 1
ATOM 574 O O . LEU A 1 79 ? 5.619 -9.313 6.304 1.00 91.69 79 LEU A O 1
ATOM 578 N N . ARG A 1 80 ? 7.177 -9.268 4.696 1.00 89.75 80 ARG A N 1
ATOM 579 C CA . ARG A 1 80 ? 8.275 -8.935 5.622 1.00 89.75 80 ARG A CA 1
ATOM 580 C C . ARG A 1 80 ? 8.027 -7.627 6.367 1.00 89.75 80 ARG A C 1
ATOM 582 O O . ARG A 1 80 ? 8.268 -7.569 7.570 1.00 89.75 80 ARG A O 1
ATOM 589 N N . GLY A 1 81 ? 7.484 -6.615 5.687 1.00 88.94 81 GLY A N 1
ATOM 590 C CA . GLY A 1 81 ? 7.104 -5.341 6.308 1.00 88.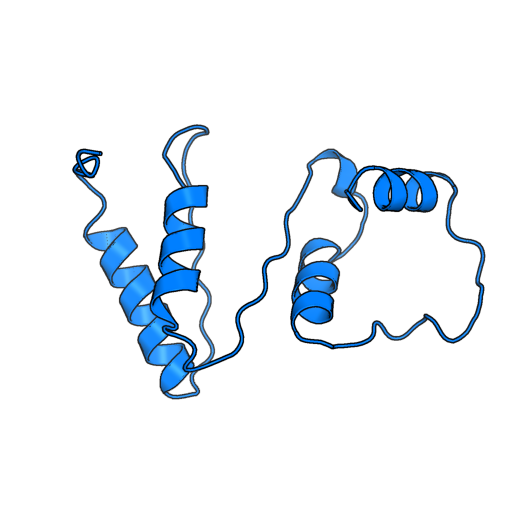94 81 GLY A CA 1
ATOM 591 C C . GLY A 1 81 ? 6.029 -5.468 7.397 1.00 88.94 81 GLY A C 1
ATOM 592 O O . GLY A 1 81 ? 5.935 -4.606 8.265 1.00 88.94 81 GLY A O 1
ATOM 593 N N . LEU A 1 82 ? 5.247 -6.553 7.398 1.00 90.75 82 LEU A N 1
ATOM 594 C CA . LEU A 1 82 ? 4.264 -6.865 8.446 1.00 90.75 82 LEU A CA 1
ATOM 595 C C . LEU A 1 82 ? 4.839 -7.749 9.570 1.00 90.75 82 LEU A C 1
ATOM 597 O O . LEU A 1 82 ? 4.136 -8.029 10.544 1.00 90.75 82 LEU A O 1
ATOM 601 N N . GLY A 1 83 ? 6.104 -8.168 9.458 1.00 90.94 83 GLY A N 1
ATOM 602 C CA . GLY A 1 83 ? 6.790 -9.041 10.413 1.00 90.94 83 GLY A CA 1
ATOM 603 C C . GLY A 1 83 ? 6.723 -10.533 10.080 1.00 90.94 83 GLY A C 1
ATOM 604 O O . GLY A 1 83 ? 7.169 -11.352 10.886 1.00 90.94 83 GLY A O 1
ATOM 605 N N . PHE A 1 84 ? 6.195 -10.917 8.911 1.00 87.44 84 PHE A N 1
ATOM 606 C CA . PHE A 1 84 ? 6.234 -12.313 8.480 1.00 87.44 84 PHE A CA 1
ATOM 607 C C . PHE A 1 84 ? 7.658 -12.714 8.088 1.00 87.44 84 PHE A C 1
ATOM 609 O O . PHE A 1 84 ? 8.411 -11.952 7.480 1.00 87.44 84 PHE A O 1
ATOM 616 N N . ARG A 1 85 ? 8.027 -13.949 8.427 1.00 80.75 85 ARG A N 1
ATOM 617 C CA . ARG A 1 85 ? 9.292 -14.550 8.009 1.00 80.75 85 ARG A CA 1
ATOM 618 C C . ARG A 1 85 ? 9.045 -15.423 6.791 1.00 80.75 85 ARG A C 1
ATOM 620 O O . ARG A 1 85 ? 8.182 -16.294 6.838 1.00 80.75 85 ARG A O 1
ATOM 627 N N . SER A 1 86 ? 9.824 -15.225 5.733 1.00 66.75 86 SER A N 1
ATOM 628 C CA . SER A 1 86 ? 9.749 -16.099 4.564 1.00 66.75 86 SER A CA 1
ATOM 629 C C . SER A 1 86 ? 10.148 -17.525 4.959 1.00 66.75 86 SER A C 1
ATOM 631 O O . SER A 1 86 ? 11.223 -17.710 5.552 1.00 66.75 86 SER A O 1
ATOM 633 N N . PRO A 1 87 ? 9.328 -18.536 4.630 1.00 57.78 87 PRO A N 1
ATOM 634 C CA . PRO A 1 87 ? 9.716 -19.931 4.771 1.00 57.78 87 PRO A CA 1
ATOM 635 C C . PRO A 1 87 ? 10.947 -20.172 3.887 1.00 57.78 87 PRO A C 1
ATOM 637 O O . PRO A 1 87 ? 10.875 -20.014 2.674 1.00 57.78 87 PRO A O 1
ATOM 640 N N . GLY A 1 88 ? 12.103 -20.473 4.485 1.00 54.75 88 GLY A N 1
ATOM 641 C CA . GLY A 1 88 ?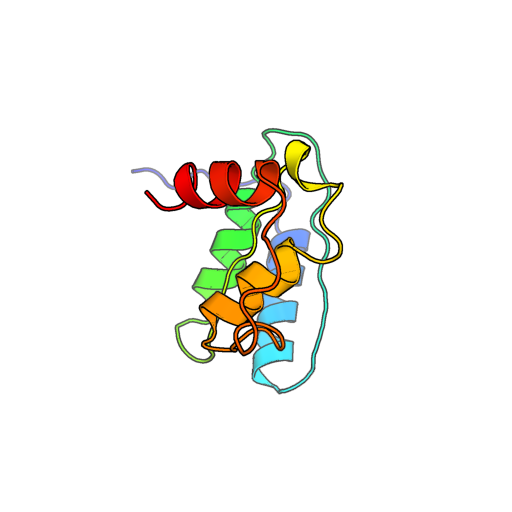 13.340 -20.725 3.729 1.00 54.75 88 GLY A CA 1
ATOM 642 C C . GLY A 1 88 ? 14.619 -20.109 4.298 1.00 54.75 88 GLY A C 1
ATOM 643 O O . GLY A 1 88 ? 15.704 -20.524 3.905 1.00 54.75 88 GLY A O 1
ATOM 644 N N . GLN A 1 89 ? 14.543 -19.203 5.281 1.00 50.28 89 GLN A N 1
ATOM 645 C CA . GLN A 1 89 ? 15.756 -18.725 5.975 1.00 50.28 89 GLN A CA 1
ATOM 646 C C . GLN A 1 89 ? 16.397 -19.777 6.908 1.00 50.28 89 GLN A C 1
ATOM 648 O O . GLN A 1 89 ? 17.441 -19.514 7.495 1.00 50.28 89 GLN A O 1
ATOM 653 N N . THR A 1 90 ? 15.824 -20.983 7.018 1.00 43.19 90 THR A N 1
ATOM 654 C CA . THR A 1 90 ? 16.349 -22.078 7.857 1.00 43.19 90 THR A CA 1
ATOM 655 C C . THR A 1 90 ? 17.393 -22.959 7.161 1.00 43.19 90 THR A C 1
ATOM 657 O O . THR A 1 90 ? 17.989 -23.812 7.808 1.00 43.19 90 THR A O 1
ATOM 660 N N . ARG A 1 91 ? 17.721 -22.756 5.880 1.00 42.53 91 ARG A N 1
ATOM 661 C CA . ARG A 1 91 ? 18.950 -23.334 5.311 1.00 42.53 91 ARG A CA 1
ATOM 662 C C . ARG A 1 91 ? 19.618 -22.322 4.406 1.00 42.53 91 ARG A C 1
ATOM 664 O O . ARG A 1 91 ? 19.008 -21.829 3.465 1.00 42.53 91 ARG A O 1
ATOM 671 N N . ALA A 1 92 ? 20.887 -22.049 4.692 1.00 45.66 92 ALA A N 1
ATOM 672 C CA . ALA A 1 92 ? 21.818 -21.338 3.830 1.00 45.66 92 ALA A CA 1
ATOM 673 C C . ALA A 1 92 ? 22.016 -22.105 2.504 1.00 45.66 92 ALA A C 1
ATOM 675 O O . ALA A 1 92 ? 23.054 -22.705 2.250 1.00 45.66 92 ALA A O 1
ATOM 676 N N . GLY A 1 93 ? 20.988 -22.128 1.660 1.00 42.03 93 GLY A N 1
ATOM 677 C CA . GLY A 1 93 ? 21.047 -22.580 0.281 1.00 42.03 93 GLY A CA 1
ATOM 678 C C . GLY A 1 93 ? 21.458 -21.397 -0.580 1.00 42.03 93 GLY A C 1
ATOM 679 O O . GLY A 1 93 ? 20.658 -20.501 -0.824 1.00 42.03 93 GLY A O 1
ATOM 680 N N . ARG A 1 94 ? 22.740 -21.374 -0.947 1.00 45.47 94 ARG A N 1
ATOM 681 C CA . ARG A 1 94 ? 23.394 -20.556 -1.982 1.00 45.47 94 ARG A CA 1
ATOM 682 C C . ARG A 1 94 ? 22.460 -19.570 -2.715 1.00 45.47 94 ARG A C 1
ATOM 684 O O . ARG A 1 94 ? 21.835 -19.915 -3.713 1.00 45.47 94 ARG A O 1
ATOM 691 N N . ARG A 1 95 ? 22.404 -18.321 -2.233 1.00 48.88 95 ARG A N 1
ATOM 692 C CA . ARG A 1 95 ? 21.735 -17.211 -2.936 1.00 48.88 95 ARG A CA 1
ATOM 693 C C . ARG A 1 95 ? 22.401 -17.043 -4.310 1.00 48.88 95 ARG A C 1
ATOM 695 O O . ARG A 1 95 ? 23.627 -16.901 -4.342 1.00 48.88 95 ARG A O 1
ATOM 702 N N . PRO A 1 96 ? 21.662 -17.031 -5.433 1.00 46.16 96 PRO A N 1
ATOM 703 C CA . PRO A 1 96 ? 22.227 -16.642 -6.720 1.00 46.16 96 PRO A CA 1
ATOM 704 C C . PRO A 1 96 ? 22.851 -15.248 -6.587 1.00 46.16 96 PRO A C 1
ATOM 706 O O . PRO A 1 96 ? 22.228 -14.344 -6.023 1.00 46.16 96 PRO A O 1
ATOM 709 N N . ALA A 1 97 ? 24.081 -15.067 -7.075 1.00 51.62 97 ALA A N 1
ATOM 710 C CA . ALA A 1 97 ? 24.885 -13.854 -6.871 1.00 51.62 97 ALA A CA 1
ATOM 711 C C . ALA A 1 97 ? 24.157 -12.547 -7.263 1.00 51.62 97 ALA A C 1
ATOM 713 O O . ALA A 1 97 ? 24.422 -11.488 -6.696 1.00 51.62 97 ALA A O 1
ATOM 714 N N . MET A 1 98 ? 23.184 -12.636 -8.173 1.00 46.31 98 MET A N 1
ATOM 715 C CA . MET A 1 98 ? 22.341 -11.526 -8.617 1.00 46.31 98 MET A CA 1
ATOM 716 C C . MET A 1 98 ? 21.385 -11.017 -7.518 1.00 46.31 98 MET A C 1
ATOM 718 O O . MET A 1 98 ? 21.280 -9.812 -7.302 1.00 46.31 98 MET A O 1
ATOM 722 N N . GLN A 1 99 ? 20.783 -11.916 -6.730 1.00 53.06 99 GLN A N 1
ATOM 723 C CA . GLN A 1 99 ? 19.866 -11.559 -5.633 1.00 53.06 99 GLN A CA 1
ATOM 724 C C . GLN A 1 99 ? 20.603 -10.977 -4.418 1.00 53.06 99 GLN A C 1
ATOM 726 O O . GLN A 1 99 ? 20.061 -10.157 -3.680 1.00 53.06 99 GLN A O 1
ATOM 731 N N . ALA A 1 100 ? 21.859 -11.383 -4.205 1.00 48.97 100 ALA A N 1
ATOM 732 C CA . ALA A 1 100 ? 22.703 -10.816 -3.155 1.00 48.97 100 ALA A CA 1
ATOM 733 C C . ALA A 1 100 ? 23.118 -9.365 -3.456 1.00 48.97 100 ALA A C 1
ATOM 735 O O . ALA A 1 100 ? 23.348 -8.599 -2.522 1.00 48.97 100 ALA A O 1
ATOM 736 N N . ARG A 1 101 ? 23.201 -8.982 -4.739 1.00 51.06 101 ARG A N 1
ATOM 737 C CA . ARG A 1 101 ? 23.563 -7.623 -5.161 1.00 51.06 101 ARG A CA 1
ATOM 738 C C . ARG A 1 101 ? 22.368 -6.669 -5.091 1.00 51.06 101 ARG A C 1
ATOM 740 O O . ARG A 1 101 ? 22.519 -5.592 -4.527 1.00 51.06 101 ARG A O 1
ATOM 747 N N . ALA A 1 102 ? 21.187 -7.098 -5.544 1.00 45.16 102 ALA A N 1
ATOM 748 C CA . ALA A 1 102 ? 19.948 -6.319 -5.426 1.00 45.16 102 ALA A CA 1
ATOM 749 C C . ALA A 1 102 ? 19.586 -6.032 -3.956 1.00 45.16 102 ALA A C 1
ATOM 751 O O . ALA A 1 102 ? 19.367 -4.885 -3.580 1.00 45.16 102 ALA A O 1
ATOM 752 N N . ALA A 1 103 ? 19.673 -7.041 -3.080 1.00 50.81 103 ALA A N 1
ATOM 753 C CA . ALA A 1 103 ? 19.411 -6.860 -1.651 1.00 50.81 103 ALA A CA 1
ATOM 754 C C . ALA A 1 103 ? 20.389 -5.896 -0.948 1.00 50.81 103 ALA A C 1
ATOM 756 O O . ALA A 1 103 ? 20.039 -5.347 0.087 1.00 50.81 103 ALA A O 1
ATOM 757 N N . ARG A 1 104 ? 21.607 -5.687 -1.477 1.00 51.22 104 ARG A N 1
ATOM 758 C CA . ARG A 1 104 ? 22.551 -4.676 -0.958 1.00 51.22 104 ARG A CA 1
ATOM 759 C C . ARG A 1 104 ? 22.290 -3.280 -1.521 1.00 51.22 104 ARG A C 1
ATOM 761 O O . ARG A 1 104 ? 22.594 -2.308 -0.846 1.00 51.22 104 ARG A O 1
ATOM 768 N N . LEU A 1 105 ? 21.756 -3.189 -2.737 1.00 50.62 105 LEU A N 1
ATOM 769 C CA . LEU A 1 105 ? 21.470 -1.921 -3.411 1.00 50.62 105 LEU A CA 1
ATOM 770 C C . LEU A 1 105 ? 20.202 -1.240 -2.876 1.00 50.62 105 LEU A C 1
ATOM 772 O O . LEU A 1 105 ? 20.167 -0.019 -2.81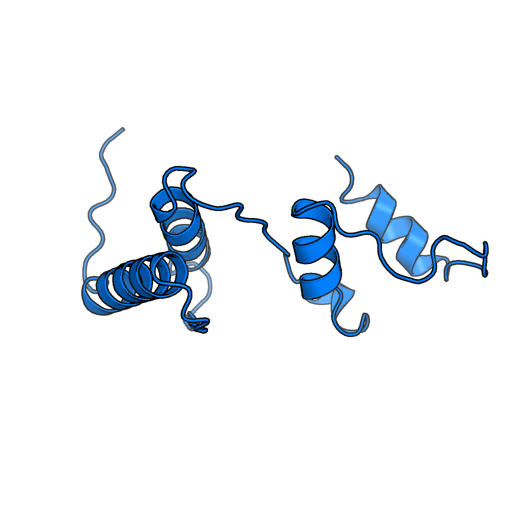7 1.00 50.62 105 LEU A O 1
ATOM 776 N N . TYR A 1 106 ? 19.200 -2.010 -2.438 1.00 44.56 106 TYR A N 1
ATOM 777 C CA . TYR A 1 106 ? 17.923 -1.479 -1.933 1.00 44.56 106 TYR A CA 1
ATOM 778 C C . TYR A 1 106 ? 17.780 -1.509 -0.398 1.00 44.56 106 TYR A C 1
ATOM 780 O O . TYR A 1 106 ? 16.684 -1.306 0.118 1.00 44.56 106 TYR A O 1
ATOM 788 N N . ALA A 1 107 ? 18.861 -1.786 0.340 1.00 46.53 107 ALA A N 1
ATOM 789 C CA . ALA A 1 107 ? 18.875 -1.800 1.810 1.00 46.53 107 ALA A CA 1
ATOM 790 C C . ALA A 1 107 ? 19.339 -0.470 2.447 1.00 46.53 107 ALA A C 1
ATOM 792 O O . ALA A 1 107 ? 19.661 -0.463 3.635 1.00 46.53 107 ALA A O 1
ATOM 793 N N . ALA A 1 108 ? 19.388 0.620 1.673 1.00 36.66 108 ALA A N 1
ATOM 794 C CA . ALA A 1 108 ? 19.706 1.975 2.134 1.00 36.66 108 ALA A CA 1
ATOM 795 C C . ALA A 1 108 ? 18.449 2.853 2.180 1.00 36.66 108 ALA A C 1
ATOM 797 O O . ALA A 1 108 ? 17.657 2.789 1.211 1.00 36.66 108 ALA A O 1
#

pLDDT: mean 76.07, std 18.54, range [36.66, 95.0]